Protein AF-A0A2N4XZW1-F1 (afdb_monomer)

Foldseek 3Di:
DDDPPPPDDDDDDDDDPVVVVVQVVCCVVPVDVHSVRVVVVVVVVVVVVVVVVVVVVVVVVVVVVVVCVVVVVDDDDDDPCRVVVVVVVVVVVVD

pLDDT: mean 91.86, std 12.75, range [36.94, 98.38]

Structure (mmCIF, N/CA/C/O backbone):
data_AF-A0A2N4XZW1-F1
#
_entry.id   AF-A0A2N4XZW1-F1
#
loop_
_atom_site.group_PDB
_atom_site.id
_atom_site.type_symbol
_atom_site.label_atom_id
_atom_site.label_alt_id
_atom_site.label_comp_id
_atom_site.label_asym_id
_atom_site.label_entity_id
_atom_site.label_seq_id
_atom_site.pdbx_PDB_ins_code
_atom_site.Cartn_x
_atom_site.Cartn_y
_atom_site.Cartn_z
_atom_site.occupancy
_atom_site.B_iso_or_equiv
_atom_site.auth_seq_id
_atom_site.auth_comp_id
_atom_site.auth_asym_id
_atom_site.auth_atom_id
_atom_site.pdbx_PDB_model_num
ATOM 1 N N . MET A 1 1 ? 26.802 -10.838 24.767 1.00 36.94 1 MET A N 1
ATOM 2 C CA . MET A 1 1 ? 25.328 -10.811 24.779 1.00 36.94 1 MET A CA 1
ATOM 3 C C . MET A 1 1 ? 24.935 -9.350 24.866 1.00 36.94 1 MET A C 1
ATOM 5 O O . M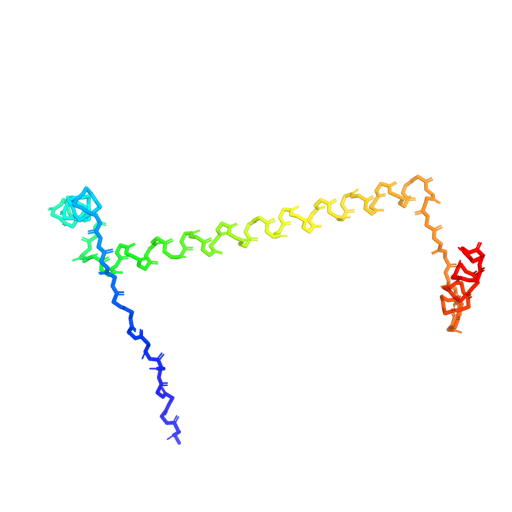ET A 1 1 ? 24.963 -8.795 25.952 1.00 36.94 1 MET A O 1
ATOM 9 N N . THR A 1 2 ? 24.762 -8.687 23.726 1.00 43.44 2 THR A N 1
ATOM 10 C CA . THR A 1 2 ? 24.290 -7.298 23.689 1.00 43.44 2 THR A CA 1
ATOM 11 C C . THR A 1 2 ? 22.777 -7.331 23.624 1.00 43.44 2 THR A C 1
ATOM 13 O O . THR A 1 2 ? 22.208 -7.907 22.702 1.00 43.44 2 THR A O 1
ATOM 16 N N . ASP A 1 3 ? 22.183 -6.781 24.670 1.00 47.50 3 ASP A N 1
ATOM 17 C CA . ASP A 1 3 ? 20.756 -6.654 24.910 1.00 47.50 3 ASP A CA 1
ATOM 18 C C . ASP A 1 3 ? 20.152 -5.722 23.847 1.00 47.50 3 ASP A C 1
ATOM 20 O O . ASP A 1 3 ? 20.368 -4.506 23.861 1.00 47.50 3 ASP A O 1
ATOM 24 N N . GLU A 1 4 ? 19.481 -6.308 22.858 1.00 48.12 4 GLU A N 1
ATOM 25 C CA . GLU A 1 4 ? 18.742 -5.591 21.824 1.00 48.12 4 GLU A CA 1
ATOM 26 C C . GLU A 1 4 ? 17.483 -5.015 22.480 1.00 48.12 4 GLU A C 1
ATOM 28 O O . GLU A 1 4 ? 16.448 -5.673 22.575 1.00 48.12 4 GLU A O 1
ATOM 33 N N . HIS A 1 5 ? 17.580 -3.787 22.999 1.00 53.25 5 HIS A N 1
ATOM 34 C CA . HIS A 1 5 ? 16.402 -3.033 23.413 1.00 53.25 5 HIS A CA 1
ATOM 35 C C . HIS A 1 5 ? 15.508 -2.866 22.181 1.00 53.25 5 HIS A C 1
ATOM 37 O O . HIS A 1 5 ? 15.787 -2.036 21.314 1.00 53.25 5 HIS A O 1
ATOM 43 N N . LEU A 1 6 ? 14.436 -3.655 22.098 1.00 57.66 6 LEU A N 1
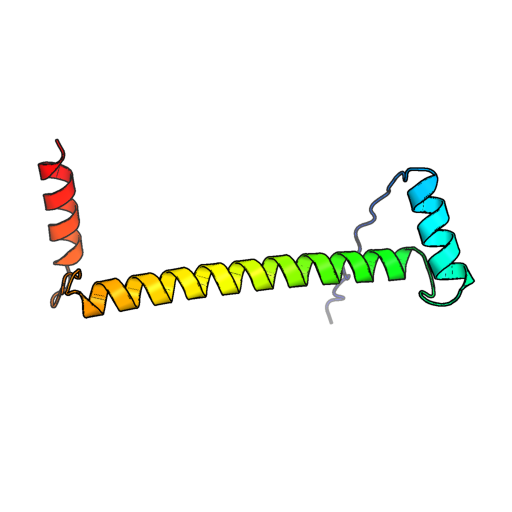ATOM 44 C CA . LEU A 1 6 ? 13.337 -3.404 21.175 1.00 57.66 6 LEU A CA 1
ATOM 45 C C . LEU A 1 6 ? 12.843 -1.984 21.459 1.00 57.66 6 LEU A C 1
ATOM 47 O O . LEU A 1 6 ? 12.242 -1.721 22.501 1.00 57.66 6 LEU A O 1
ATOM 51 N N . ALA A 1 7 ? 13.171 -1.047 20.572 1.00 71.19 7 ALA A N 1
ATOM 52 C CA . ALA A 1 7 ? 12.812 0.353 20.724 1.00 71.19 7 ALA A CA 1
ATOM 53 C C . ALA A 1 7 ? 11.292 0.501 20.573 1.00 71.19 7 ALA A C 1
ATOM 55 O O . ALA A 1 7 ? 10.768 0.718 19.481 1.00 71.19 7 ALA A O 1
ATOM 56 N N . HIS A 1 8 ? 10.561 0.348 21.674 1.00 72.81 8 HIS A N 1
ATOM 57 C CA . HIS A 1 8 ? 9.148 0.681 21.716 1.00 72.81 8 HIS A CA 1
ATOM 58 C C . HIS A 1 8 ? 9.004 2.200 21.635 1.00 72.81 8 HIS A C 1
ATOM 60 O O . HIS A 1 8 ? 9.583 2.936 22.432 1.00 72.81 8 HIS A O 1
ATOM 66 N N . SER A 1 9 ? 8.235 2.661 20.652 1.00 84.12 9 SER A N 1
ATOM 67 C CA . SER A 1 9 ? 7.824 4.058 20.536 1.00 84.12 9 SER A CA 1
ATOM 68 C C . SER A 1 9 ? 6.361 4.179 20.943 1.00 84.12 9 SER A C 1
ATOM 70 O O . SER A 1 9 ? 5.526 3.390 20.501 1.00 84.12 9 SER A O 1
ATOM 72 N N . THR A 1 10 ? 6.061 5.160 21.789 1.00 90.50 10 THR A N 1
ATOM 73 C CA . THR A 1 10 ? 4.697 5.461 22.236 1.00 90.50 10 THR A CA 1
ATOM 74 C C . THR A 1 10 ? 4.089 6.528 21.337 1.00 90.50 10 THR A C 1
ATOM 76 O O . THR A 1 10 ? 4.730 7.537 21.049 1.00 90.50 10 THR A O 1
ATOM 79 N N . VAL A 1 11 ? 2.837 6.323 20.931 1.00 89.88 11 VAL A N 1
ATOM 80 C CA . VAL A 1 11 ? 2.027 7.311 20.212 1.00 89.88 11 VAL A CA 1
ATOM 81 C C . VAL A 1 11 ? 0.772 7.578 21.038 1.00 89.88 11 VAL A C 1
ATOM 83 O O . VAL A 1 11 ? 0.150 6.636 21.524 1.00 89.88 11 VAL A O 1
ATOM 86 N N . GLN A 1 12 ? 0.418 8.851 21.211 1.00 93.25 12 GLN A N 1
ATOM 87 C CA . GLN A 1 12 ? -0.847 9.270 21.816 1.00 93.25 12 GLN A CA 1
ATOM 88 C C . GLN A 1 12 ? -1.794 9.739 20.715 1.00 93.25 12 GLN A C 1
ATOM 90 O O . GLN A 1 12 ? -1.374 10.436 19.793 1.00 93.25 12 GLN A O 1
ATOM 95 N N . LEU A 1 13 ? -3.053 9.325 20.807 1.00 91.00 13 LEU A N 1
ATOM 96 C CA . LEU A 1 13 ? -4.094 9.619 19.829 1.00 91.00 13 LEU A CA 1
ATOM 97 C C . LEU A 1 13 ? -5.312 10.156 20.574 1.00 91.00 13 LEU A C 1
ATOM 99 O O . LEU A 1 13 ? -5.696 9.601 21.604 1.00 91.00 13 LEU A O 1
ATOM 103 N N . GLU A 1 14 ? -5.913 11.208 20.035 1.00 95.50 14 GLU A N 1
ATOM 104 C CA . GLU A 1 14 ? -7.254 11.640 20.413 1.00 95.50 14 GLU A CA 1
ATOM 105 C C . GLU A 1 14 ? -8.225 11.133 19.352 1.00 95.50 14 GLU A C 1
ATOM 107 O O . GLU A 1 14 ? -7.927 11.199 18.159 1.00 95.50 14 GLU A O 1
ATOM 112 N N . LEU A 1 15 ? -9.350 10.581 19.797 1.00 94.94 15 LEU A N 1
ATOM 113 C CA . LEU A 1 15 ? -10.348 9.963 18.933 1.00 94.94 15 LEU A CA 1
ATOM 114 C C . LEU A 1 15 ? -11.646 10.751 18.992 1.00 94.94 15 LEU A C 1
ATOM 116 O O . LEU A 1 15 ? -12.013 11.292 20.040 1.00 94.94 15 LEU A O 1
ATOM 120 N N . GLU A 1 16 ? -12.372 10.756 17.881 1.00 97.81 16 GLU A N 1
ATOM 121 C CA . GLU A 1 16 ? -13.732 11.267 17.869 1.00 97.81 16 GLU A CA 1
ATOM 122 C C . GLU A 1 16 ? -14.661 10.358 18.702 1.00 97.81 16 GLU A C 1
ATOM 124 O O . GLU A 1 16 ? -14.404 9.155 18.849 1.00 97.81 16 GLU A O 1
ATOM 129 N N . PRO A 1 17 ? -15.772 10.891 19.251 1.00 97.94 17 PRO A N 1
ATOM 130 C CA . PRO A 1 17 ? -16.677 10.111 20.098 1.00 97.94 17 PRO A CA 1
ATOM 131 C C . PRO A 1 17 ? -17.176 8.816 19.443 1.00 97.94 17 PRO A C 1
ATOM 133 O O . PRO A 1 17 ? -17.237 7.772 20.097 1.00 97.94 17 PRO A O 1
ATOM 136 N N . ASP A 1 18 ? -17.485 8.860 18.145 1.00 97.88 18 ASP A N 1
ATOM 137 C CA . ASP A 1 18 ? -17.982 7.700 17.401 1.00 97.88 18 ASP A CA 1
ATOM 138 C C . ASP A 1 18 ? -16.902 6.624 17.202 1.00 97.88 18 ASP A C 1
ATOM 140 O O . ASP A 1 18 ? -17.208 5.426 17.231 1.00 97.88 18 ASP A O 1
ATOM 144 N N . GLU A 1 19 ? -15.636 7.028 17.062 1.00 97.00 19 GLU A N 1
ATOM 145 C CA . GLU A 1 19 ? -14.484 6.129 16.952 1.00 97.00 19 GLU A CA 1
ATOM 146 C C . GLU A 1 19 ? -14.206 5.429 18.286 1.00 97.00 19 GLU A C 1
ATOM 148 O O . GLU A 1 19 ? -14.061 4.203 18.314 1.00 97.00 19 GLU A O 1
ATOM 153 N N . SER A 1 20 ? -14.214 6.172 19.402 1.00 96.50 20 SER A N 1
ATOM 154 C CA . SER A 1 20 ? -14.085 5.585 20.747 1.00 96.50 20 SER A CA 1
ATOM 155 C C . SER A 1 20 ? -15.211 4.591 21.013 1.00 96.50 20 SER A C 1
ATOM 157 O O . SER A 1 20 ? -14.960 3.442 21.379 1.00 96.50 20 SER A O 1
ATOM 159 N N . ALA A 1 21 ? -16.456 4.983 20.725 1.00 97.69 21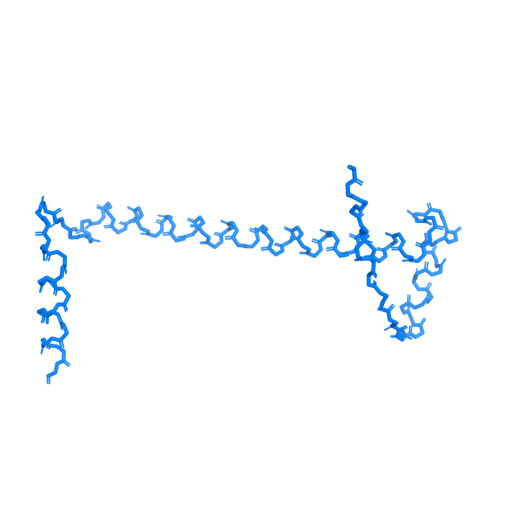 ALA A N 1
ATOM 160 C CA . ALA A 1 21 ? -17.612 4.113 20.899 1.00 97.69 21 ALA A CA 1
ATOM 161 C C . ALA A 1 21 ? -17.525 2.855 20.018 1.00 97.69 21 ALA A C 1
ATOM 163 O O . ALA A 1 21 ? -17.980 1.779 20.411 1.00 97.69 21 ALA A O 1
ATOM 164 N N . PHE A 1 22 ? -16.954 2.959 18.815 1.00 97.44 22 PHE A N 1
ATOM 165 C CA . PHE A 1 22 ? -16.693 1.800 17.969 1.00 97.44 22 PHE A CA 1
ATOM 166 C C . PHE A 1 22 ? -15.662 0.859 18.597 1.00 97.44 22 PHE A C 1
ATOM 168 O O . PHE A 1 22 ? -15.946 -0.334 18.704 1.00 97.44 22 PHE A O 1
ATOM 175 N N . ILE A 1 23 ? -14.521 1.374 19.062 1.00 96.56 23 ILE A N 1
ATOM 176 C CA . ILE A 1 23 ? -13.483 0.570 19.724 1.00 96.56 23 ILE A CA 1
ATOM 177 C C . ILE A 1 23 ? -14.045 -0.119 20.972 1.00 96.56 23 ILE A C 1
ATOM 179 O O . ILE A 1 23 ? -13.886 -1.328 21.132 1.00 96.56 23 ILE A O 1
ATOM 183 N N . GLU A 1 24 ? -14.773 0.609 21.819 1.00 96.88 24 GLU A N 1
ATOM 184 C CA . GLU A 1 24 ? -15.410 0.064 23.023 1.00 96.88 24 GLU A CA 1
ATOM 185 C C . GLU A 1 24 ? -16.368 -1.088 22.697 1.00 96.88 24 GLU A C 1
ATOM 187 O O . GLU A 1 24 ? -16.361 -2.121 23.372 1.00 96.88 24 GLU A O 1
ATOM 192 N N . ARG A 1 25 ? -17.161 -0.968 21.623 1.00 98.19 25 ARG A N 1
ATOM 193 C CA . ARG A 1 25 ? -18.036 -2.058 21.160 1.00 98.19 25 ARG A CA 1
ATOM 194 C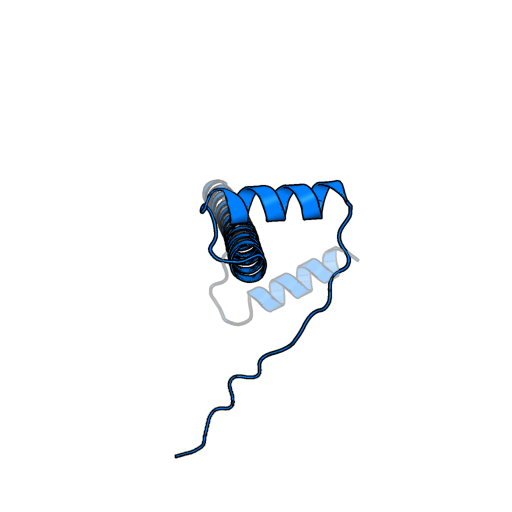 C . ARG A 1 25 ? -17.242 -3.286 20.716 1.00 98.19 25 ARG A C 1
ATOM 196 O O . ARG A 1 25 ? -17.636 -4.399 21.050 1.00 98.19 25 ARG A O 1
ATOM 203 N N . GLN A 1 26 ? -16.143 -3.097 19.986 1.00 97.88 26 GLN A N 1
ATOM 204 C CA . GLN A 1 26 ? -15.299 -4.198 19.504 1.00 97.88 26 GLN A CA 1
ATOM 205 C C . GLN A 1 26 ? -14.498 -4.884 20.620 1.00 97.88 26 GLN A C 1
ATOM 207 O O . GLN A 1 26 ? -14.148 -6.057 20.511 1.00 97.88 26 GLN A O 1
ATOM 212 N N . VAL A 1 27 ? -14.191 -4.173 21.702 1.00 97.75 27 VAL A N 1
ATOM 213 C CA . VAL A 1 27 ? -13.545 -4.782 22.870 1.00 97.75 27 VAL A CA 1
ATOM 214 C C . VAL A 1 27 ? -14.580 -5.491 23.745 1.00 97.75 27 VAL A C 1
ATOM 216 O O . VAL A 1 27 ? -14.393 -6.645 24.120 1.00 97.75 27 VAL A O 1
ATOM 219 N N . SER A 1 28 ? -15.713 -4.844 24.030 1.00 97.69 28 SER A N 1
ATOM 220 C CA . SER A 1 28 ? -16.760 -5.408 24.898 1.00 97.69 28 SER A CA 1
ATOM 221 C C . SER A 1 28 ? -17.432 -6.657 24.324 1.00 97.69 28 SER A C 1
ATOM 223 O O . SER A 1 28 ? -17.832 -7.537 25.084 1.00 97.69 28 SER A O 1
ATOM 225 N N . ASN A 1 29 ? -17.528 -6.772 22.997 1.00 97.31 29 ASN A N 1
ATOM 226 C CA . ASN A 1 29 ? -18.038 -7.974 22.335 1.00 97.31 29 ASN A CA 1
ATOM 227 C C . ASN A 1 29 ? -16.983 -9.093 22.191 1.00 97.31 29 ASN A C 1
ATOM 229 O O . ASN A 1 29 ? -17.310 -10.168 21.688 1.00 97.31 29 ASN A O 1
ATOM 233 N N . GLY A 1 30 ? -15.738 -8.853 22.620 1.00 96.88 30 GLY A N 1
ATOM 234 C CA . GLY A 1 30 ? -14.642 -9.817 22.569 1.00 96.88 30 GLY A CA 1
ATOM 235 C C . GLY A 1 30 ? -13.963 -9.976 21.205 1.00 96.88 30 GLY A C 1
ATOM 236 O O . GLY A 1 30 ? -13.157 -10.894 21.055 1.00 96.88 30 GLY A O 1
ATOM 237 N N . ALA A 1 31 ? -14.248 -9.125 20.210 1.00 96.75 31 ALA A N 1
ATOM 238 C CA . ALA A 1 31 ? -13.564 -9.175 18.914 1.00 96.75 31 ALA A CA 1
ATOM 239 C C . ALA A 1 31 ? -12.070 -8.826 19.033 1.00 96.75 31 ALA A C 1
ATOM 241 O O . ALA A 1 31 ? -11.248 -9.380 18.301 1.00 96.75 31 ALA A O 1
ATOM 242 N N . TYR A 1 32 ? -11.712 -7.952 19.980 1.00 97.94 32 TYR A N 1
ATOM 243 C CA . TYR A 1 32 ? -10.328 -7.649 20.346 1.00 97.94 32 TYR A CA 1
ATOM 244 C C . TYR A 1 32 ? -10.157 -7.628 21.865 1.00 97.94 32 TYR A C 1
ATOM 246 O O . TYR A 1 32 ? -11.053 -7.213 22.593 1.00 97.94 32 TYR A O 1
ATOM 254 N N . ALA A 1 33 ? -8.983 -8.039 22.348 1.00 97.00 33 ALA A N 1
ATOM 255 C CA . ALA A 1 33 ? -8.677 -8.038 23.780 1.00 97.00 33 ALA A CA 1
ATOM 256 C C . ALA A 1 33 ? -8.448 -6.622 24.344 1.00 97.00 33 ALA A C 1
ATOM 258 O O . ALA A 1 33 ? -8.649 -6.390 25.534 1.00 97.00 33 ALA A O 1
ATOM 259 N N . SER A 1 34 ? -8.039 -5.674 23.496 1.00 97.12 34 SER A N 1
ATOM 260 C CA . SER A 1 34 ? -7.809 -4.278 23.865 1.00 97.12 34 SER A CA 1
ATOM 261 C C . SER A 1 34 ? -7.920 -3.340 22.657 1.00 97.12 34 SER A C 1
ATOM 263 O O . SER A 1 34 ? -7.859 -3.771 21.501 1.00 97.12 34 SER A O 1
ATOM 265 N N . ALA A 1 35 ? -8.022 -2.036 22.930 1.00 95.06 35 ALA A N 1
ATOM 266 C CA . ALA A 1 35 ? -7.937 -0.991 21.909 1.00 95.06 35 ALA A CA 1
ATOM 267 C C . ALA A 1 35 ? -6.589 -1.019 21.164 1.00 95.06 35 ALA A C 1
ATOM 269 O O . ALA A 1 35 ? -6.546 -0.847 19.947 1.00 95.06 35 ALA A O 1
ATOM 270 N N . GLU A 1 36 ? -5.488 -1.297 21.871 1.00 94.94 36 GLU A N 1
ATOM 271 C CA . GLU A 1 36 ? -4.160 -1.400 21.259 1.00 94.94 36 GLU A CA 1
ATOM 272 C C . GLU A 1 36 ? -4.063 -2.577 20.285 1.00 94.94 36 GLU A C 1
ATOM 274 O O . GLU A 1 36 ? -3.452 -2.455 19.222 1.00 94.94 36 GLU A O 1
ATOM 279 N N . ASP A 1 37 ? -4.676 -3.715 20.617 1.00 96.00 37 ASP A N 1
ATOM 280 C CA . ASP A 1 37 ? -4.687 -4.888 19.739 1.00 96.00 37 ASP A CA 1
ATOM 281 C C . ASP A 1 37 ? -5.469 -4.621 18.458 1.00 96.00 37 ASP A C 1
ATOM 283 O O . ASP A 1 37 ? -5.027 -5.000 17.367 1.00 96.00 37 ASP A O 1
ATOM 287 N N . MET A 1 38 ? -6.592 -3.917 18.586 1.00 95.94 38 MET A N 1
ATOM 288 C CA . MET A 1 38 ? -7.388 -3.459 17.457 1.00 95.94 38 MET A CA 1
ATOM 289 C C . MET A 1 38 ? -6.609 -2.470 16.583 1.00 95.94 38 MET A C 1
ATOM 291 O O . MET A 1 38 ? -6.550 -2.648 15.365 1.00 95.94 38 MET A O 1
ATOM 295 N N . LEU A 1 39 ? -5.940 -1.481 17.185 1.00 94.50 39 LEU A N 1
ATOM 296 C CA . LEU A 1 39 ? -5.112 -0.520 16.455 1.00 94.50 39 LEU A CA 1
ATOM 297 C C . LEU A 1 39 ? -3.960 -1.222 15.721 1.00 94.50 39 LEU A C 1
ATOM 299 O O . LEU A 1 39 ? -3.742 -0.985 14.533 1.00 94.50 39 LEU A O 1
ATOM 303 N N . ARG A 1 40 ? -3.262 -2.156 16.382 1.00 94.50 40 ARG A N 1
ATOM 304 C CA . ARG A 1 40 ? -2.210 -2.970 15.749 1.00 94.50 40 ARG A CA 1
ATOM 305 C C . ARG A 1 40 ? -2.752 -3.811 14.594 1.00 94.50 40 ARG A C 1
ATOM 307 O O . ARG A 1 40 ? -2.068 -3.962 13.582 1.00 94.50 40 ARG A O 1
ATOM 314 N N . ALA A 1 41 ? -3.953 -4.374 14.722 1.00 96.56 41 ALA A N 1
ATOM 315 C CA . ALA A 1 41 ? -4.598 -5.107 13.636 1.00 96.56 41 ALA A CA 1
ATOM 316 C C . ALA A 1 41 ? -4.920 -4.192 12.446 1.00 96.56 41 ALA A C 1
ATOM 318 O O . ALA A 1 41 ? -4.604 -4.554 11.311 1.00 96.56 41 ALA A O 1
ATOM 319 N N . GLY A 1 42 ? -5.449 -2.995 12.710 1.00 95.62 42 GLY A N 1
ATOM 320 C CA . GLY A 1 42 ? -5.697 -1.970 11.697 1.00 95.62 42 GLY A CA 1
ATOM 321 C C . GLY A 1 42 ? -4.424 -1.561 10.953 1.00 95.62 42 GLY A C 1
ATOM 322 O O . GLY A 1 42 ? -4.383 -1.608 9.726 1.00 95.62 42 GLY A O 1
ATOM 323 N N . LEU A 1 43 ? -3.339 -1.272 11.678 1.00 95.75 43 LEU A N 1
ATOM 324 C CA . LEU A 1 43 ? -2.045 -0.923 11.077 1.00 95.75 43 LEU A CA 1
ATOM 325 C C . LEU A 1 43 ? -1.475 -2.057 10.214 1.00 95.75 43 LEU A C 1
ATOM 327 O O . LEU A 1 43 ? -0.961 -1.811 9.123 1.00 95.75 43 LEU A O 1
ATOM 331 N N . ARG A 1 44 ? -1.599 -3.317 10.656 1.00 95.88 44 ARG A N 1
ATOM 332 C CA . ARG A 1 44 ? -1.190 -4.474 9.842 1.00 95.88 44 ARG A CA 1
ATOM 333 C C . ARG A 1 44 ? -1.996 -4.580 8.552 1.00 95.88 44 ARG A C 1
ATOM 335 O O . ARG A 1 44 ? -1.424 -4.956 7.532 1.00 95.88 44 ARG A O 1
ATOM 342 N N . LEU A 1 45 ? -3.294 -4.282 8.592 1.00 97.19 45 LEU A N 1
ATOM 343 C CA . LEU A 1 45 ? -4.147 -4.294 7.407 1.00 97.19 45 LEU A CA 1
ATOM 344 C C . LEU A 1 45 ? -3.741 -3.191 6.421 1.00 97.19 45 LEU A C 1
ATOM 346 O O . LEU A 1 45 ? -3.582 -3.477 5.236 1.00 97.19 45 LEU A O 1
ATOM 350 N N . LEU A 1 46 ? -3.500 -1.971 6.910 1.00 97.19 46 LEU A N 1
ATOM 351 C CA . LEU A 1 46 ? -3.026 -0.852 6.087 1.00 97.19 46 LEU A CA 1
ATOM 352 C C . LEU A 1 46 ? -1.697 -1.190 5.399 1.00 97.19 46 LEU A C 1
ATOM 354 O O . LEU A 1 46 ? -1.611 -1.147 4.174 1.00 97.19 46 LEU A O 1
ATOM 358 N N . ALA A 1 47 ? -0.710 -1.676 6.155 1.00 95.56 47 ALA A N 1
ATOM 359 C CA . ALA A 1 47 ? 0.587 -2.073 5.603 1.00 95.56 47 ALA A CA 1
ATOM 360 C C . ALA A 1 47 ? 0.494 -3.243 4.598 1.00 95.56 47 ALA A C 1
ATOM 362 O O . ALA A 1 47 ? 1.326 -3.386 3.698 1.00 95.56 47 ALA A O 1
ATOM 363 N N . GLN A 1 48 ? -0.492 -4.134 4.749 1.00 96.81 48 GLN A N 1
ATOM 364 C CA . GLN A 1 48 ? -0.753 -5.190 3.766 1.00 96.81 48 GLN A CA 1
ATOM 365 C C . GLN A 1 48 ? -1.365 -4.635 2.479 1.00 96.81 48 GLN A C 1
ATOM 367 O O . GLN A 1 48 ? -0.996 -5.096 1.396 1.00 96.81 48 GLN A O 1
ATOM 372 N N . ASN A 1 49 ? -2.273 -3.665 2.587 1.00 96.69 49 ASN A N 1
ATOM 373 C CA . ASN A 1 49 ? -2.898 -3.023 1.435 1.00 96.69 49 ASN A CA 1
ATOM 374 C C . ASN A 1 49 ? -1.872 -2.230 0.619 1.00 96.69 49 ASN A C 1
ATOM 376 O O . ASN A 1 49 ? -1.748 -2.495 -0.573 1.00 96.69 49 ASN A O 1
ATOM 380 N N . GLU A 1 50 ? -1.051 -1.390 1.257 1.00 96.00 50 GLU A N 1
ATOM 381 C CA . GLU A 1 50 ? 0.028 -0.642 0.587 1.00 96.00 50 GLU A CA 1
ATOM 382 C C . GLU A 1 50 ? 0.975 -1.574 -0.184 1.00 96.00 50 GLU A C 1
ATOM 384 O O . GLU A 1 50 ? 1.325 -1.349 -1.343 1.00 96.00 50 GLU A O 1
ATOM 389 N N . ARG A 1 51 ? 1.355 -2.697 0.435 1.00 95.75 51 ARG A N 1
ATOM 390 C CA . ARG A 1 51 ? 2.194 -3.711 -0.215 1.00 95.75 51 ARG A CA 1
ATOM 391 C C . ARG A 1 51 ? 1.503 -4.342 -1.419 1.00 95.75 51 ARG A C 1
AT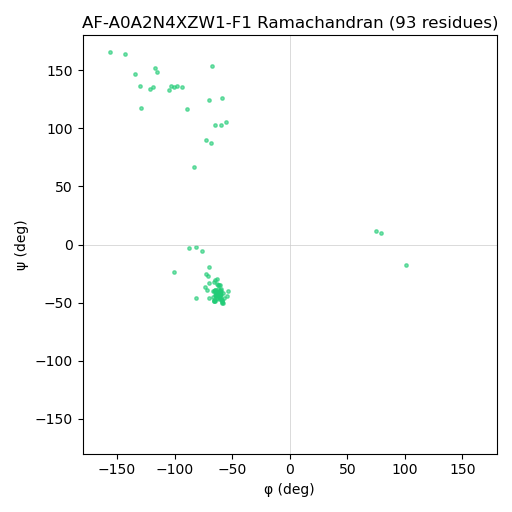OM 393 O O . ARG A 1 51 ? 2.151 -4.595 -2.434 1.00 95.75 51 ARG A O 1
ATOM 400 N N . ARG A 1 52 ? 0.208 -4.642 -1.305 1.00 96.25 52 ARG A N 1
ATOM 401 C CA . ARG A 1 52 ? -0.580 -5.225 -2.396 1.00 96.25 52 ARG A CA 1
ATOM 402 C C . ARG A 1 52 ? -0.678 -4.255 -3.568 1.00 96.25 52 ARG A C 1
ATOM 404 O O . ARG A 1 52 ? -0.482 -4.685 -4.701 1.00 96.25 52 ARG A O 1
ATOM 411 N N . GL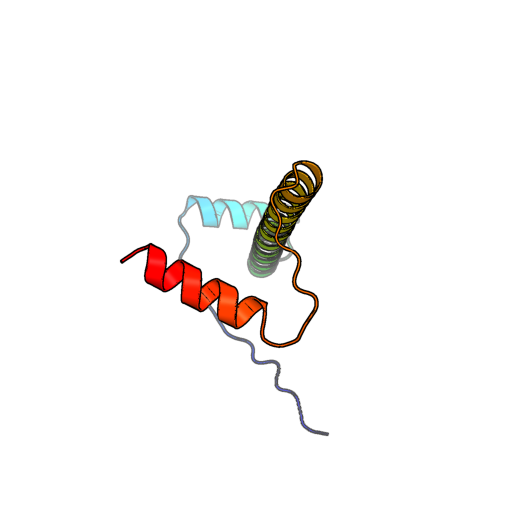U A 1 53 ? -0.933 -2.981 -3.294 1.00 97.25 53 GLU A N 1
ATOM 412 C CA . GLU A 1 53 ? -0.974 -1.916 -4.298 1.00 97.25 53 GLU A CA 1
ATOM 413 C C . GLU A 1 53 ? 0.370 -1.785 -5.009 1.00 97.25 53 GLU A C 1
ATOM 415 O O . GLU A 1 53 ? 0.414 -1.828 -6.237 1.00 97.25 53 GLU A O 1
ATOM 420 N N . ARG A 1 54 ? 1.481 -1.774 -4.262 1.00 96.31 54 ARG A N 1
ATOM 421 C CA . ARG A 1 54 ? 2.820 -1.724 -4.858 1.00 96.31 54 ARG A CA 1
ATOM 422 C C . ARG A 1 54 ? 3.113 -2.923 -5.759 1.00 96.31 54 ARG A C 1
ATOM 424 O O . ARG A 1 54 ? 3.710 -2.772 -6.820 1.00 96.31 54 ARG A O 1
ATOM 431 N N . ILE A 1 55 ? 2.700 -4.126 -5.358 1.00 97.81 55 ILE A N 1
ATOM 432 C CA . ILE A 1 55 ? 2.855 -5.327 -6.192 1.00 97.81 55 ILE A CA 1
ATOM 433 C C . ILE A 1 55 ? 1.988 -5.234 -7.454 1.00 97.81 55 ILE A C 1
ATOM 435 O O . ILE A 1 55 ? 2.437 -5.643 -8.524 1.00 97.81 55 ILE A O 1
ATOM 439 N N . ALA A 1 56 ? 0.761 -4.719 -7.347 1.00 97.88 56 ALA A N 1
ATOM 440 C CA . ALA A 1 56 ? -0.122 -4.535 -8.496 1.00 97.88 56 ALA A CA 1
ATOM 441 C C . ALA A 1 56 ? 0.454 -3.518 -9.493 1.00 97.88 56 ALA A C 1
ATOM 443 O O . ALA A 1 56 ? 0.471 -3.785 -10.692 1.00 97.88 56 ALA A O 1
ATOM 444 N N . GLU A 1 57 ? 0.998 -2.408 -8.994 1.00 98.12 57 GLU A N 1
ATOM 445 C CA . GLU A 1 57 ? 1.691 -1.400 -9.796 1.00 98.12 57 GLU A CA 1
ATOM 446 C C . GLU A 1 57 ? 2.887 -2.010 -10.544 1.00 98.12 57 GLU A C 1
ATOM 448 O O . GLU A 1 57 ? 2.983 -1.890 -11.763 1.00 98.12 57 GLU A O 1
ATOM 453 N N . LEU A 1 58 ? 3.757 -2.747 -9.842 1.00 98.25 58 LEU A N 1
ATOM 454 C CA . LEU A 1 58 ? 4.912 -3.411 -10.458 1.00 98.25 58 LEU A CA 1
ATOM 455 C C . LEU A 1 58 ? 4.500 -4.421 -11.535 1.00 98.25 58 LEU A C 1
ATOM 457 O O . LEU A 1 58 ? 5.132 -4.487 -12.585 1.00 98.25 58 LEU A O 1
ATOM 461 N N . ARG A 1 59 ? 3.433 -5.194 -11.299 1.00 98.19 59 ARG A N 1
ATOM 462 C CA . ARG A 1 59 ? 2.885 -6.116 -12.306 1.00 98.19 59 ARG A CA 1
ATOM 463 C C . ARG A 1 59 ? 2.387 -5.368 -13.537 1.00 98.19 59 ARG A C 1
ATOM 465 O O . ARG A 1 59 ? 2.720 -5.767 -14.642 1.00 98.19 59 ARG A O 1
ATOM 472 N N . SER A 1 60 ? 1.680 -4.255 -13.347 1.00 98.31 60 SER A N 1
ATOM 473 C CA . SER A 1 60 ? 1.228 -3.416 -14.459 1.00 98.31 60 SER A CA 1
ATOM 474 C C . SER A 1 60 ? 2.397 -2.882 -15.293 1.00 98.31 60 SER A C 1
ATOM 476 O O . SER A 1 60 ? 2.299 -2.861 -16.517 1.00 98.31 60 SER A O 1
ATOM 478 N N . MET A 1 61 ? 3.500 -2.473 -14.653 1.00 98.19 61 MET A N 1
ATOM 479 C CA . MET A 1 61 ? 4.708 -2.016 -15.356 1.00 98.19 61 MET A CA 1
ATOM 480 C C . MET A 1 61 ? 5.369 -3.143 -16.161 1.00 98.19 61 MET A C 1
ATOM 482 O O . M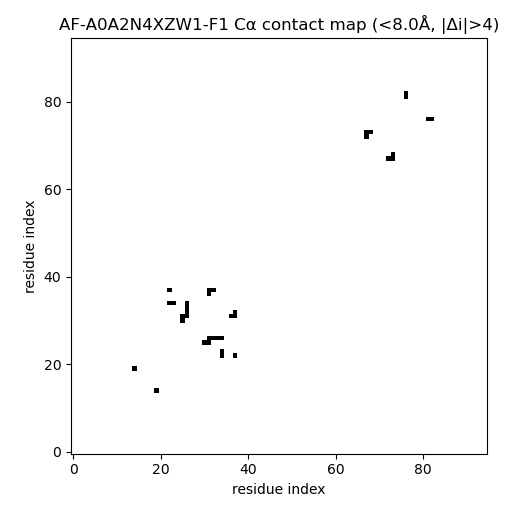ET A 1 61 ? 5.834 -2.908 -17.272 1.00 98.19 61 MET A O 1
ATOM 486 N N . ILE A 1 62 ? 5.401 -4.366 -15.620 1.00 98.12 62 ILE A N 1
ATOM 487 C CA . ILE A 1 62 ? 5.918 -5.541 -16.337 1.00 98.12 62 ILE A CA 1
ATOM 488 C C . ILE A 1 62 ? 5.030 -5.854 -17.543 1.00 98.12 62 ILE A C 1
ATOM 490 O O . ILE A 1 62 ? 5.546 -5.983 -18.647 1.00 98.12 62 ILE A O 1
ATOM 494 N N . ASP A 1 63 ? 3.708 -5.891 -17.363 1.00 98.38 63 ASP A N 1
ATOM 495 C CA . ASP A 1 63 ? 2.772 -6.160 -18.458 1.00 98.38 63 ASP A CA 1
ATOM 496 C C . ASP A 1 63 ? 2.879 -5.101 -19.572 1.00 98.38 63 ASP A C 1
ATOM 498 O O . ASP A 1 63 ? 2.700 -5.404 -20.752 1.00 98.38 63 ASP A O 1
ATOM 502 N N . GLU A 1 64 ? 3.138 -3.840 -19.214 1.00 97.88 64 GLU A N 1
ATOM 503 C CA . GLU A 1 64 ? 3.419 -2.768 -20.173 1.00 97.88 64 GLU A CA 1
ATOM 504 C C . GLU A 1 64 ? 4.730 -3.002 -20.923 1.00 97.88 64 GLU A C 1
ATOM 506 O O . GLU A 1 64 ? 4.732 -2.966 -22.154 1.00 97.88 64 GLU A O 1
ATOM 511 N N . ALA A 1 65 ? 5.812 -3.310 -20.207 1.00 97.12 65 ALA A N 1
ATOM 512 C CA . ALA A 1 65 ? 7.102 -3.611 -20.814 1.00 97.12 65 ALA A CA 1
ATOM 513 C C . ALA A 1 65 ? 7.027 -4.825 -21.758 1.00 97.12 65 ALA A C 1
ATOM 515 O O . ALA A 1 65 ? 7.551 -4.767 -22.871 1.00 97.12 65 ALA A O 1
ATOM 516 N N . ASP A 1 66 ? 6.322 -5.889 -21.366 1.00 97.94 66 ASP A N 1
ATOM 517 C CA . ASP A 1 66 ? 6.117 -7.082 -22.192 1.00 97.94 66 ASP A CA 1
ATOM 518 C C . ASP A 1 66 ? 5.366 -6.748 -23.487 1.00 97.94 66 ASP A C 1
ATOM 520 O O . ASP A 1 66 ? 5.731 -7.228 -24.564 1.00 97.94 66 ASP A O 1
ATOM 524 N N . ARG A 1 67 ? 4.346 -5.880 -23.414 1.00 98.12 67 ARG A N 1
ATOM 525 C CA . ARG A 1 67 ? 3.646 -5.381 -24.608 1.00 98.12 67 ARG A CA 1
ATOM 526 C C . ARG A 1 67 ? 4.571 -4.566 -25.509 1.00 98.12 67 ARG A C 1
ATOM 528 O O . ARG A 1 67 ? 4.527 -4.764 -26.722 1.00 98.12 67 ARG A O 1
ATOM 535 N N . SER A 1 68 ? 5.412 -3.695 -24.950 1.00 97.56 68 SER A N 1
ATOM 536 C CA . SER A 1 68 ? 6.398 -2.935 -25.729 1.00 97.56 68 SER A CA 1
ATOM 537 C C . SER A 1 68 ? 7.385 -3.860 -26.439 1.00 97.56 68 SER A C 1
ATOM 539 O O . SER A 1 68 ? 7.619 -3.701 -27.634 1.00 97.56 68 SER A O 1
ATOM 541 N N . VAL A 1 69 ? 7.886 -4.896 -25.757 1.00 96.75 69 VAL A N 1
ATOM 542 C CA . VAL A 1 69 ? 8.774 -5.897 -26.369 1.00 96.75 69 VAL A CA 1
ATOM 543 C C . VAL A 1 69 ? 8.073 -6.644 -27.507 1.00 96.75 69 VAL A C 1
ATOM 545 O O . VAL A 1 69 ? 8.635 -6.756 -28.596 1.00 96.75 69 VAL A O 1
ATOM 548 N N . GLN A 1 70 ? 6.834 -7.106 -27.303 1.00 97.06 70 GLN A N 1
ATOM 549 C CA . GLN A 1 70 ? 6.048 -7.786 -28.345 1.00 97.06 70 GLN A CA 1
ATOM 550 C C . GLN A 1 70 ? 5.762 -6.889 -29.556 1.00 97.06 70 GLN A C 1
ATOM 552 O O . GLN A 1 70 ? 5.743 -7.368 -30.688 1.00 97.06 70 GLN A O 1
ATOM 557 N N . ALA A 1 71 ? 5.559 -5.592 -29.326 1.00 97.50 71 ALA A N 1
ATOM 558 C CA . ALA A 1 71 ? 5.367 -4.602 -30.380 1.00 97.50 71 ALA A CA 1
ATOM 559 C C . ALA A 1 71 ? 6.674 -4.210 -31.097 1.00 97.50 71 ALA A C 1
ATOM 561 O O . ALA A 1 71 ? 6.628 -3.461 -32.072 1.00 97.50 71 ALA A O 1
ATOM 562 N N . GLY A 1 72 ? 7.831 -4.693 -30.632 1.00 97.25 72 GLY A N 1
ATOM 563 C CA . GLY A 1 72 ? 9.139 -4.287 -31.145 1.00 97.25 72 GLY A CA 1
ATOM 564 C C . GLY A 1 72 ? 9.587 -2.898 -30.680 1.00 97.25 72 GLY A C 1
ATOM 565 O O . GLY A 1 72 ? 10.566 -2.372 -31.203 1.00 97.25 72 GLY A O 1
ATOM 566 N N . ASP A 1 73 ? 8.903 -2.298 -29.702 1.00 96.06 73 ASP A N 1
ATOM 567 C CA . ASP A 1 73 ? 9.277 -1.021 -29.088 1.00 96.06 73 ASP A CA 1
ATOM 568 C C . ASP A 1 73 ? 10.325 -1.235 -27.990 1.00 96.06 73 ASP A C 1
ATOM 570 O O . ASP A 1 73 ? 10.092 -1.070 -26.792 1.00 96.06 73 ASP A O 1
ATOM 574 N N . PHE A 1 74 ? 11.511 -1.659 -28.415 1.00 94.19 74 PHE A N 1
ATOM 575 C CA . PHE A 1 74 ? 12.682 -1.779 -27.560 1.00 94.19 74 PHE A CA 1
ATOM 576 C C . PHE A 1 74 ? 13.946 -1.392 -28.332 1.00 94.19 74 PHE A C 1
ATOM 578 O O . PHE A 1 74 ? 13.951 -1.287 -29.558 1.00 94.19 74 PHE A O 1
ATOM 585 N N . LYS A 1 75 ? 15.037 -1.144 -27.603 1.00 93.50 75 LYS A N 1
ATOM 586 C CA . LYS A 1 75 ? 16.374 -0.981 -28.184 1.00 93.50 75 LYS A CA 1
ATOM 587 C C . LYS A 1 75 ? 17.280 -2.068 -27.632 1.00 93.50 75 LYS A C 1
ATOM 589 O O . LYS A 1 75 ? 17.277 -2.319 -26.429 1.00 93.50 75 LYS A O 1
ATOM 594 N N . GLU A 1 76 ? 18.055 -2.682 -28.511 1.00 94.38 76 GLU A N 1
ATOM 595 C CA . GLU A 1 76 ? 19.074 -3.656 -28.142 1.00 94.38 76 GLU A CA 1
ATOM 596 C C . GLU A 1 76 ? 20.444 -2.974 -28.080 1.00 94.38 76 GLU A C 1
ATOM 598 O O . GLU A 1 76 ? 20.794 -2.170 -28.945 1.00 94.38 76 GLU A O 1
ATOM 603 N N . PHE A 1 77 ? 21.214 -3.290 -27.042 1.00 94.81 77 PHE A N 1
ATOM 604 C CA . PHE A 1 77 ? 22.564 -2.778 -26.831 1.00 94.81 77 PHE A CA 1
ATOM 605 C C . PHE A 1 77 ? 23.478 -3.968 -26.555 1.00 94.81 77 PHE A C 1
ATOM 607 O O . PHE A 1 77 ? 23.272 -4.687 -25.578 1.00 94.81 77 PHE A O 1
ATOM 614 N N . SER A 1 78 ? 24.468 -4.196 -27.415 1.00 92.81 78 SER A N 1
ATOM 615 C CA . SER A 1 78 ? 25.304 -5.401 -27.348 1.00 92.81 78 SER A CA 1
ATOM 616 C C . SER A 1 78 ? 26.653 -5.145 -26.680 1.00 92.81 78 SER A C 1
ATOM 618 O O . SER A 1 78 ? 27.252 -6.076 -26.144 1.00 92.81 78 SER A O 1
ATOM 620 N N . ASN A 1 79 ? 27.135 -3.898 -26.683 1.00 95.19 79 ASN A N 1
ATOM 621 C CA . ASN A 1 79 ? 28.434 -3.537 -26.130 1.00 95.19 79 ASN A CA 1
ATOM 622 C C . ASN A 1 79 ? 28.310 -2.577 -24.947 1.00 95.19 79 ASN A C 1
ATOM 624 O O . ASN A 1 79 ? 27.402 -1.746 -24.845 1.00 95.19 79 ASN A O 1
ATOM 628 N N . SER A 1 80 ? 29.298 -2.658 -24.056 1.00 92.06 80 SER A N 1
ATOM 629 C CA . SER A 1 80 ? 29.463 -1.669 -22.995 1.00 92.06 80 SER A CA 1
ATOM 630 C C . SER A 1 80 ? 29.651 -0.277 -23.606 1.00 92.06 80 SER A C 1
ATOM 632 O O . SER A 1 80 ? 30.528 -0.075 -24.442 1.00 92.06 80 SER A O 1
ATOM 634 N N . GLY A 1 81 ? 28.827 0.680 -23.179 1.00 92.94 81 GLY A N 1
ATOM 635 C CA . GLY A 1 81 ? 28.851 2.064 -23.661 1.00 92.94 81 GLY A CA 1
ATOM 636 C C . GLY A 1 81 ? 27.776 2.413 -24.695 1.00 92.94 81 GLY A C 1
ATOM 637 O O . GLY A 1 81 ? 27.459 3.598 -24.817 1.00 92.94 81 GLY A O 1
ATOM 638 N N . ASP A 1 82 ? 27.151 1.430 -25.354 1.00 95.69 82 ASP A N 1
ATOM 639 C CA . ASP A 1 82 ? 26.124 1.675 -26.383 1.00 95.69 82 ASP A CA 1
ATOM 640 C C . ASP A 1 82 ? 24.910 2.431 -25.806 1.00 95.69 82 ASP A C 1
ATOM 642 O O . ASP A 1 82 ? 24.449 3.420 -26.381 1.00 95.69 82 ASP A O 1
ATOM 646 N N . LEU A 1 83 ? 24.454 2.040 -24.609 1.00 94.31 83 LEU A N 1
ATOM 647 C CA . LEU A 1 83 ? 23.370 2.724 -23.894 1.00 94.31 83 LEU A CA 1
ATOM 648 C C . LEU A 1 83 ? 23.721 4.188 -23.583 1.00 94.31 83 LEU A C 1
ATOM 650 O O . LEU A 1 83 ? 22.907 5.089 -23.784 1.00 94.31 83 LEU A O 1
ATOM 654 N N . THR A 1 84 ? 24.940 4.443 -23.106 1.00 95.38 84 THR A N 1
ATOM 655 C CA . THR A 1 84 ? 25.396 5.798 -22.769 1.00 95.38 84 THR A CA 1
ATOM 656 C C . THR A 1 84 ? 25.445 6.680 -24.013 1.00 95.38 84 THR A C 1
ATOM 658 O O . THR A 1 84 ? 24.974 7.818 -23.982 1.00 95.38 84 THR A O 1
ATOM 661 N N . ALA A 1 85 ? 25.976 6.157 -25.122 1.00 95.56 85 ALA A N 1
ATOM 662 C CA . ALA A 1 85 ? 26.016 6.866 -26.395 1.00 95.56 85 ALA A CA 1
ATOM 663 C C . ALA A 1 85 ? 24.603 7.198 -26.901 1.00 95.56 85 ALA A C 1
ATOM 665 O O . ALA A 1 85 ? 24.353 8.337 -27.305 1.00 95.56 85 ALA A O 1
ATOM 666 N N . PHE A 1 86 ? 23.671 6.243 -26.800 1.00 94.69 86 PHE A N 1
ATOM 667 C CA . PHE A 1 86 ? 22.264 6.436 -27.151 1.00 94.69 86 PHE A CA 1
ATOM 668 C C . PHE A 1 86 ? 21.611 7.559 -26.332 1.00 94.69 86 PHE A C 1
ATOM 670 O O . PHE A 1 86 ? 21.034 8.481 -26.907 1.00 94.69 86 PHE A O 1
ATOM 677 N N . ILE A 1 87 ? 21.765 7.547 -25.002 1.00 94.50 87 ILE A N 1
ATOM 678 C CA . ILE A 1 87 ? 21.195 8.577 -24.114 1.00 94.50 87 ILE A CA 1
ATOM 679 C C . ILE A 1 87 ? 21.749 9.970 -24.449 1.00 94.50 87 ILE A C 1
ATOM 681 O O . ILE A 1 87 ? 20.995 10.943 -24.509 1.00 94.50 87 ILE A O 1
ATOM 685 N N . V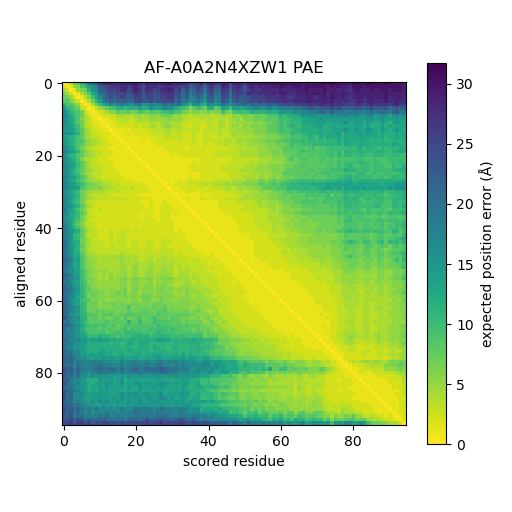AL A 1 88 ? 23.061 10.086 -24.691 1.00 95.94 88 VAL A N 1
ATOM 686 C CA . VAL A 1 88 ? 23.696 11.368 -25.046 1.00 95.94 88 VAL A CA 1
ATOM 687 C C . VAL A 1 88 ? 23.191 11.887 -26.395 1.00 95.94 88 VAL A C 1
ATOM 689 O O . VAL A 1 88 ? 22.984 13.093 -26.541 1.00 95.94 88 VAL A O 1
ATOM 692 N N . ALA A 1 89 ? 22.998 11.005 -27.377 1.00 95.00 89 ALA A N 1
ATOM 693 C CA . ALA A 1 89 ? 22.467 11.374 -28.685 1.00 95.00 89 ALA A CA 1
ATOM 694 C C . ALA A 1 89 ? 21.010 11.862 -28.590 1.00 95.00 89 ALA A C 1
ATOM 696 O O . ALA A 1 89 ? 20.704 12.947 -29.084 1.00 95.00 89 ALA A O 1
ATOM 697 N N . GLU A 1 90 ? 20.148 11.127 -27.881 1.00 93.62 90 GLU A N 1
ATOM 698 C CA . GLU A 1 90 ? 18.751 11.506 -27.616 1.00 93.62 90 GLU A CA 1
ATOM 699 C C . GLU A 1 90 ? 18.642 12.870 -26.923 1.00 93.62 90 GLU A C 1
ATOM 701 O O . GLU A 1 90 ? 17.869 13.733 -27.340 1.00 93.62 90 GLU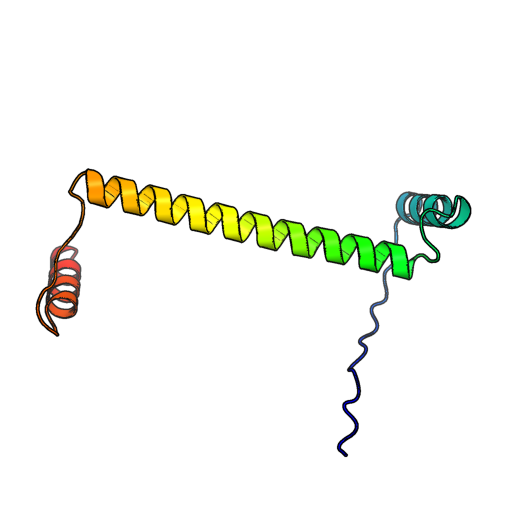 A O 1
ATOM 706 N N . ALA A 1 91 ? 19.451 13.108 -25.888 1.00 92.56 91 ALA A N 1
ATOM 707 C CA . ALA A 1 91 ? 19.439 14.373 -25.157 1.00 92.56 91 ALA A CA 1
ATOM 708 C C . ALA A 1 91 ? 19.851 15.570 -26.032 1.00 92.56 91 ALA A C 1
ATOM 710 O O . ALA A 1 91 ? 19.340 16.674 -25.844 1.00 92.56 91 ALA A O 1
ATOM 711 N N . LYS A 1 92 ? 20.767 15.365 -26.989 1.00 93.50 92 LYS A N 1
ATOM 712 C CA . LYS A 1 92 ? 21.175 16.397 -27.955 1.00 93.50 92 LYS A CA 1
ATOM 713 C C . LYS A 1 92 ? 20.107 16.654 -29.015 1.00 93.50 92 LYS A C 1
ATOM 715 O O . LYS A 1 92 ? 19.936 17.802 -29.390 1.00 93.50 92 LYS A O 1
ATOM 720 N N . ALA A 1 93 ? 19.396 15.623 -29.468 1.00 90.00 93 ALA A N 1
ATOM 721 C CA . ALA A 1 93 ? 18.352 15.744 -30.489 1.00 90.00 93 ALA A CA 1
ATOM 722 C C . ALA A 1 93 ? 17.085 16.470 -29.996 1.00 90.00 93 ALA A C 1
ATOM 724 O O . ALA A 1 93 ? 16.297 16.948 -30.805 1.00 90.00 93 ALA A O 1
ATOM 725 N N . ARG A 1 94 ? 16.884 16.551 -28.674 1.00 87.62 94 ARG A N 1
ATOM 726 C CA . ARG A 1 94 ? 15.763 17.271 -28.040 1.00 87.62 94 ARG A CA 1
ATOM 727 C C . ARG A 1 94 ? 16.043 18.759 -27.778 1.00 87.62 94 ARG A C 1
ATOM 729 O O . ARG A 1 94 ? 15.168 19.434 -27.240 1.00 87.62 94 ARG A O 1
ATOM 736 N N . ARG A 1 95 ? 17.250 19.245 -28.084 1.00 61.81 95 ARG A N 1
ATOM 737 C CA . ARG A 1 95 ? 17.642 20.662 -28.000 1.00 61.81 95 ARG A CA 1
ATOM 738 C C . ARG A 1 95 ? 17.617 21.305 -29.376 1.00 61.81 95 ARG A C 1
ATOM 740 O O . ARG A 1 95 ? 17.288 22.508 -29.414 1.00 61.81 95 ARG A O 1
#

Radius of gyration: 25.98 Å; Cα contacts (8 Å, |Δi|>4): 18; chains: 1; bounding box: 48×32×56 Å

Mean predicted aligned error: 8.18 Å

Secondary structure (DSSP, 8-state):
----------------HHHHHHHHHHHHTTS-SSHHHHHHHHHHHHHHHHHHHHHHHHHHHHHHHHHHHHTT------STTHHHHHHHHHHHHT-

Sequence (95 aa):
MTDEHLAHSTVQLELEPDESAFIERQVSNGAYASAEDMLRAGLRLLAQNERRERIAELRSMIDEADRSVQAGDFKEFSNSGDLTAFIVAEAKARR

Solvent-accessible surface area (backbone atoms only — not comparable to full-atom values): 5906 Å² total; per-residue (Å²): 137,81,83,78,74,77,81,81,79,89,84,89,83,88,72,56,72,70,56,48,54,48,47,51,50,39,34,76,74,63,79,26,96,37,66,67,55,46,50,54,50,51,50,52,49,52,58,48,49,55,52,50,51,54,51,51,51,54,50,53,52,48,57,49,50,53,49,30,53,75,71,61,65,70,84,90,68,93,54,94,61,47,63,60,53,49,54,54,51,55,61,57,73,76,108